Protein AF-A0A5C3QFE6-F1 (afdb_monomer_lite)

Sequence (138 aa):
TIRSCPKWYSWERRDTIAVLLDQQLSGMGGMEVARALLFFSFTQDDVKYSCTLVHWFQPTHDGPDSLTGMWTFKPQYTGNRKALQVINLDCIARAVQLIPCYDNDTVSLNLDFSQTLDHYRKFYVNKYADHHSHEYFV

Organism: NCBI:txid1884261

Radius of gyration: 15.67 Å; chains: 1; bounding box: 38×37×51 Å

Secondary structure (DSSP, 8-state):
---EEEEETTEEEE-EEEEES-TTS-GGGGEEEEEEEEEEEEEETTEEEEEEEEEEEEESSSS--TTT---EEEE-EETTEE-EEEEEGGGEEEEE-EEE--TTPPPPTT--GGGHHHH-S-EEE-TTSSHHHHHHH-

Foldseek 3Di:
DADFACCDPNHTDWFKFWFAQDPVDAACVRTWIWTFHDWDWDDDPNDIFTKTKTFTWDWPDPAADPPPRWTKTFGDDDVPHGPIDIDGPVRTPGTWDWAADCPVPDDDPPDDPNCRNVPGGMTTTPCPPDPVSVRRRD

Structure (mmCIF, N/CA/C/O backbone):
data_AF-A0A5C3QFE6-F1
#
_entry.id   AF-A0A5C3QFE6-F1
#
loop_
_atom_site.group_PDB
_atom_site.id
_atom_site.type_symbol
_atom_site.label_atom_id
_atom_site.label_alt_id
_atom_site.label_comp_id
_atom_site.label_asym_id
_atom_site.label_entity_id
_atom_site.label_seq_id
_atom_site.pdbx_PDB_ins_code
_atom_site.Cartn_x
_atom_site.Cartn_y
_atom_site.Cartn_z
_atom_site.occupancy
_atom_site.B_iso_or_equiv
_atom_site.auth_seq_id
_atom_site.auth_comp_id
_atom_site.auth_asym_id
_atom_site.auth_atom_id
_atom_site.pdbx_PDB_model_num
ATOM 1 N N . THR A 1 1 ? -8.774 10.908 0.615 1.00 79.44 1 THR A N 1
ATOM 2 C CA . THR A 1 1 ? -9.580 9.873 1.302 1.00 79.44 1 THR A CA 1
ATOM 3 C C . THR A 1 1 ? -9.178 8.494 0.828 1.00 79.44 1 THR A C 1
ATOM 5 O O . THR A 1 1 ? -9.209 8.273 -0.378 1.00 79.44 1 THR A O 1
ATOM 8 N N . ILE A 1 2 ? -8.818 7.605 1.759 1.00 93.19 2 ILE A N 1
ATOM 9 C CA . ILE A 1 2 ? -8.485 6.190 1.513 1.00 93.19 2 ILE A CA 1
ATOM 10 C C . ILE A 1 2 ? -9.775 5.360 1.548 1.00 93.19 2 ILE A C 1
ATOM 12 O O . ILE A 1 2 ? -10.673 5.653 2.339 1.00 93.19 2 ILE A O 1
ATOM 16 N N . ARG A 1 3 ? -9.898 4.353 0.678 1.00 94.38 3 ARG A N 1
ATOM 17 C CA . ARG A 1 3 ? -11.106 3.534 0.522 1.00 94.38 3 ARG A CA 1
ATOM 18 C C . ARG A 1 3 ? -10.817 2.039 0.549 1.00 94.38 3 ARG A C 1
ATOM 20 O O . ARG A 1 3 ? -9.830 1.557 0.002 1.00 94.38 3 ARG A O 1
ATOM 27 N N . SER A 1 4 ? -11.762 1.302 1.123 1.00 95.12 4 SER A N 1
ATOM 28 C CA . SER A 1 4 ? -11.829 -0.152 1.039 1.00 95.12 4 SER A CA 1
ATOM 29 C C . SER A 1 4 ? -13.283 -0.552 0.802 1.00 95.12 4 SER A C 1
ATOM 31 O O . SER A 1 4 ? -14.080 -0.648 1.730 1.00 95.12 4 SER A O 1
ATOM 33 N N . CYS A 1 5 ? -13.654 -0.684 -0.469 1.00 94.06 5 CYS A N 1
ATOM 34 C CA . CYS A 1 5 ? -15.015 -0.919 -0.923 1.00 94.06 5 CYS A CA 1
ATOM 35 C C . CYS A 1 5 ? -15.084 -2.257 -1.677 1.00 94.06 5 CYS A C 1
ATOM 37 O O . CYS A 1 5 ? -14.507 -2.361 -2.760 1.00 94.06 5 CYS A O 1
ATOM 39 N N . PRO A 1 6 ? -15.788 -3.280 -1.155 1.00 91.12 6 PRO A N 1
ATOM 40 C CA . PRO A 1 6 ? -15.925 -4.569 -1.840 1.00 91.12 6 PRO A CA 1
ATOM 41 C C . PRO A 1 6 ? -16.733 -4.474 -3.143 1.00 91.12 6 PRO A C 1
ATOM 43 O O . PRO A 1 6 ? -16.641 -5.367 -3.976 1.00 91.12 6 PRO A O 1
ATOM 46 N N . LYS A 1 7 ? -17.529 -3.410 -3.316 1.00 90.62 7 LYS A N 1
ATOM 47 C CA . LYS A 1 7 ? -18.352 -3.171 -4.504 1.00 90.62 7 LYS A CA 1
ATOM 48 C C . LYS A 1 7 ? -18.344 -1.689 -4.877 1.00 90.62 7 LYS A C 1
ATOM 50 O O . LYS A 1 7 ? -19.220 -0.919 -4.493 1.00 90.62 7 LYS A O 1
ATOM 55 N N . TRP A 1 8 ? -17.319 -1.301 -5.616 1.00 87.56 8 TRP A N 1
ATOM 56 C CA . TRP A 1 8 ? -17.158 -0.012 -6.266 1.00 87.56 8 TRP A CA 1
ATOM 57 C C . TRP A 1 8 ? -17.543 -0.146 -7.746 1.00 87.56 8 TRP A C 1
ATOM 59 O O . TRP A 1 8 ? -16.766 -0.634 -8.567 1.00 87.56 8 TRP A O 1
ATOM 69 N N . TYR A 1 9 ? -18.771 0.259 -8.080 1.00 88.12 9 TYR A N 1
ATOM 70 C CA . TYR A 1 9 ? -19.437 -0.118 -9.334 1.00 88.12 9 TYR A CA 1
ATOM 71 C C . TYR A 1 9 ? -19.530 -1.649 -9.471 1.00 88.12 9 TYR A C 1
ATOM 73 O O . TYR A 1 9 ? -20.209 -2.290 -8.664 1.00 88.12 9 TYR A O 1
ATOM 81 N N . SER A 1 10 ? -18.854 -2.229 -10.464 1.00 90.88 10 SER A N 1
ATOM 82 C CA . SER A 1 10 ? -18.854 -3.669 -10.744 1.00 90.88 10 SER A CA 1
ATOM 83 C C . SER A 1 10 ? -17.650 -4.413 -10.156 1.00 90.88 10 SER A C 1
ATOM 85 O O . SER A 1 10 ? -17.580 -5.630 -10.298 1.00 90.88 10 SER 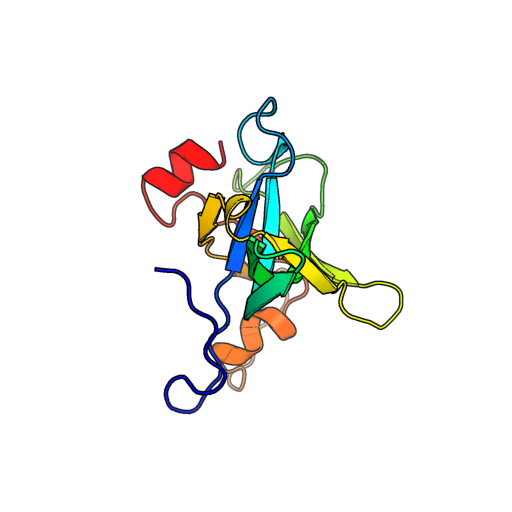A O 1
ATOM 87 N N . TRP A 1 11 ? -16.724 -3.718 -9.486 1.00 89.88 11 TRP A N 1
ATOM 88 C CA . TRP A 1 11 ? -15.452 -4.285 -9.019 1.00 89.88 11 TRP A CA 1
ATOM 89 C C . TRP A 1 11 ? -15.166 -3.931 -7.568 1.00 89.88 11 TRP A C 1
ATOM 91 O O . TRP A 1 11 ? -15.792 -3.039 -7.003 1.00 89.88 11 TRP A O 1
ATOM 101 N N . GLU A 1 12 ? -14.188 -4.583 -6.951 1.00 91.19 12 GLU A N 1
ATOM 102 C CA . GLU A 1 12 ? -13.678 -4.104 -5.671 1.00 91.19 12 GLU A CA 1
ATOM 103 C C . GLU A 1 12 ? -12.681 -2.952 -5.846 1.00 91.19 12 GLU A C 1
ATOM 105 O O . GLU A 1 12 ? -11.971 -2.840 -6.845 1.00 91.19 12 GLU A O 1
ATOM 110 N N . ARG A 1 13 ? -12.600 -2.098 -4.827 1.00 91.62 13 ARG A N 1
ATOM 111 C CA . ARG A 1 13 ? -11.584 -1.057 -4.706 1.00 91.62 13 ARG A CA 1
ATOM 112 C C . ARG A 1 13 ? -10.961 -1.120 -3.323 1.00 91.62 13 ARG A C 1
ATOM 114 O O . ARG A 1 13 ? -11.612 -0.807 -2.329 1.00 91.62 13 ARG A O 1
ATOM 121 N N . ARG A 1 14 ? -9.688 -1.486 -3.267 1.00 95.62 14 ARG A N 1
ATOM 122 C CA . ARG A 1 14 ? -8.902 -1.593 -2.035 1.00 95.62 14 ARG A CA 1
ATOM 123 C C . ARG A 1 14 ? -7.657 -0.740 -2.208 1.00 95.62 14 ARG A C 1
ATOM 125 O O . ARG A 1 14 ? -6.737 -1.157 -2.910 1.00 95.62 14 ARG A O 1
ATOM 132 N N . ASP A 1 15 ? -7.681 0.462 -1.647 1.00 96.19 15 ASP A N 1
ATOM 133 C CA . ASP A 1 15 ? -6.590 1.417 -1.810 1.00 96.19 15 ASP A CA 1
ATOM 134 C C . ASP A 1 15 ? -5.317 0.907 -1.108 1.00 96.19 15 ASP A C 1
ATOM 136 O O . ASP A 1 15 ? -5.367 0.207 -0.089 1.00 96.19 15 ASP A O 1
ATOM 140 N N . THR A 1 16 ? -4.167 1.264 -1.667 1.00 97.25 16 THR A N 1
ATOM 141 C CA . THR A 1 16 ? -2.848 1.007 -1.086 1.00 97.25 16 THR A CA 1
ATOM 142 C C . THR A 1 16 ? -2.401 2.185 -0.233 1.00 97.25 16 THR A C 1
ATOM 144 O O . THR A 1 16 ? -2.718 3.340 -0.525 1.00 97.25 16 THR A O 1
ATOM 147 N N . ILE A 1 17 ? -1.681 1.892 0.843 1.00 97.00 17 ILE A N 1
ATOM 148 C CA . ILE A 1 17 ? -1.290 2.837 1.883 1.00 97.00 17 ILE A CA 1
ATOM 149 C C . ILE A 1 17 ? 0.182 2.673 2.259 1.00 97.00 17 ILE A C 1
ATOM 151 O O . ILE A 1 17 ? 0.721 1.572 2.184 1.00 97.00 17 ILE A O 1
ATOM 155 N N . ALA A 1 18 ? 0.800 3.772 2.680 1.00 95.75 18 ALA A N 1
ATOM 156 C CA . ALA A 1 18 ? 2.048 3.767 3.426 1.00 95.75 18 ALA A CA 1
ATOM 157 C C . ALA A 1 18 ? 1.711 3.748 4.918 1.00 95.75 18 ALA A C 1
ATOM 159 O O . ALA A 1 18 ? 0.865 4.524 5.380 1.00 95.75 18 ALA A O 1
ATOM 160 N N . VAL A 1 19 ? 2.362 2.856 5.652 1.00 96.56 19 VAL A N 1
ATOM 161 C CA . VAL A 1 19 ? 2.203 2.676 7.091 1.00 96.56 19 VAL A CA 1
ATOM 162 C C . VAL A 1 19 ? 3.509 3.059 7.764 1.00 96.56 19 VAL A C 1
ATOM 164 O O . VAL A 1 19 ? 4.564 2.544 7.406 1.00 96.56 19 VAL A O 1
ATOM 167 N N . LEU A 1 20 ? 3.425 3.972 8.722 1.00 95.38 20 LEU A N 1
ATOM 168 C CA . LEU A 1 20 ? 4.552 4.461 9.498 1.00 95.38 20 LEU A CA 1
ATOM 169 C C . LEU A 1 20 ? 4.885 3.461 10.606 1.00 95.38 20 LEU A C 1
ATOM 171 O O . LEU A 1 20 ? 4.043 3.183 11.462 1.00 95.38 20 LEU A O 1
ATOM 175 N N . LEU A 1 21 ? 6.103 2.926 10.569 1.00 92.06 21 LEU A N 1
ATOM 176 C CA . LEU A 1 21 ? 6.627 1.979 11.553 1.00 92.06 21 LEU A CA 1
ATOM 177 C C . LEU A 1 21 ? 7.645 2.632 12.486 1.00 92.06 21 LEU A C 1
ATOM 179 O O . LEU A 1 21 ? 7.659 2.328 13.676 1.00 92.06 21 LEU A O 1
ATOM 183 N N . ASP A 1 22 ? 8.456 3.552 11.962 1.00 91.81 22 ASP A N 1
ATOM 184 C CA . ASP A 1 22 ? 9.428 4.310 12.744 1.00 91.81 22 ASP A CA 1
ATOM 185 C C . ASP A 1 22 ? 9.453 5.775 12.296 1.00 91.81 22 ASP A C 1
ATOM 187 O O . ASP A 1 22 ? 9.793 6.096 11.160 1.00 91.81 22 ASP A O 1
ATOM 191 N N . GLN A 1 23 ? 9.091 6.673 13.212 1.00 88.62 23 GLN A N 1
ATOM 192 C CA . GLN A 1 23 ? 9.083 8.121 12.990 1.00 88.62 23 GLN A CA 1
ATOM 193 C C . GLN A 1 23 ? 10.482 8.744 12.941 1.00 88.62 23 GLN A C 1
ATOM 195 O O . GLN A 1 23 ? 10.615 9.886 12.508 1.00 88.62 23 GLN A O 1
ATOM 200 N N . GLN A 1 24 ? 11.511 8.038 13.414 1.00 91.25 24 GLN A N 1
ATOM 201 C CA . GLN A 1 24 ? 12.887 8.537 13.438 1.00 91.25 24 GLN A CA 1
ATOM 202 C C . GLN A 1 24 ? 13.606 8.338 12.101 1.00 91.25 24 GLN A C 1
ATOM 204 O O . GLN A 1 24 ? 14.645 8.955 11.861 1.00 91.25 24 GLN A O 1
ATOM 209 N N . LEU A 1 25 ? 13.067 7.486 11.228 1.00 88.19 25 LEU A N 1
ATOM 210 C CA . LEU A 1 25 ? 13.633 7.197 9.918 1.00 88.19 25 LEU A CA 1
ATOM 211 C C . LEU A 1 25 ? 12.938 8.037 8.843 1.00 88.19 25 LEU A C 1
ATOM 213 O O . LEU A 1 25 ? 11.717 8.181 8.828 1.00 88.19 25 LEU A O 1
ATOM 217 N N . SER A 1 26 ? 13.727 8.597 7.929 1.00 86.12 26 SER A N 1
ATOM 218 C CA . SER A 1 26 ? 13.218 9.416 6.829 1.00 86.12 26 SER A CA 1
ATOM 219 C C . SER A 1 26 ? 12.717 8.566 5.663 1.00 86.12 26 SER A C 1
ATOM 221 O O . SER A 1 26 ? 13.246 7.483 5.384 1.00 86.12 26 SER A O 1
ATOM 223 N N . GLY A 1 27 ? 11.733 9.099 4.938 1.00 86.94 27 GLY A N 1
ATOM 224 C CA . GLY A 1 27 ? 11.215 8.493 3.719 1.00 86.94 27 GLY A CA 1
ATOM 225 C C . GLY A 1 27 ? 10.771 7.045 3.929 1.00 86.94 27 GLY A C 1
ATOM 226 O O . GLY A 1 27 ? 10.249 6.664 4.978 1.00 86.94 27 GLY A O 1
ATOM 227 N N . MET A 1 28 ? 11.019 6.203 2.927 1.00 88.38 28 MET A N 1
ATOM 228 C CA . MET A 1 28 ? 10.670 4.778 2.991 1.00 88.38 28 MET A CA 1
ATOM 229 C C . MET A 1 28 ? 11.473 3.969 4.020 1.00 88.38 28 MET A C 1
ATOM 231 O O . MET A 1 28 ? 11.128 2.818 4.257 1.00 88.38 28 MET A O 1
ATOM 235 N N . GLY A 1 29 ? 12.501 4.538 4.661 1.00 86.25 29 GLY A N 1
ATOM 236 C CA . GLY A 1 29 ? 13.236 3.850 5.725 1.00 86.25 29 GLY A CA 1
ATOM 237 C C . GLY A 1 29 ? 12.381 3.578 6.967 1.00 86.25 29 GLY A C 1
ATOM 238 O O . GLY A 1 29 ? 12.591 2.576 7.640 1.00 86.25 29 GLY A O 1
ATOM 239 N N . GLY A 1 30 ? 11.398 4.441 7.250 1.00 89.94 30 GLY A N 1
ATOM 240 C CA . GLY A 1 30 ? 10.485 4.318 8.393 1.00 89.94 30 GLY A CA 1
ATOM 241 C C . GLY A 1 30 ? 9.104 3.770 8.050 1.00 89.94 30 GLY A C 1
ATOM 242 O O . GLY A 1 30 ? 8.210 3.799 8.899 1.00 89.94 30 GLY A O 1
ATOM 243 N N . MET A 1 31 ? 8.891 3.326 6.808 1.00 93.38 31 MET A N 1
ATOM 244 C CA . MET A 1 31 ? 7.564 3.001 6.294 1.00 93.38 31 MET A CA 1
ATOM 245 C C . MET A 1 31 ? 7.506 1.679 5.546 1.00 93.38 31 MET A C 1
ATOM 247 O O . MET A 1 31 ? 8.399 1.323 4.784 1.00 93.38 31 MET A O 1
ATOM 251 N N . GLU A 1 32 ? 6.357 1.025 5.657 1.00 94.25 32 GLU A N 1
ATOM 252 C CA . GLU A 1 32 ? 5.987 -0.112 4.823 1.00 94.25 32 GLU A CA 1
ATOM 253 C C . GLU A 1 32 ? 4.763 0.191 3.963 1.00 94.25 32 GLU A C 1
ATOM 255 O O . GLU A 1 32 ? 4.018 1.146 4.192 1.00 94.25 32 GLU A O 1
ATOM 260 N N . VAL A 1 33 ? 4.548 -0.635 2.940 1.00 97.12 33 VAL A N 1
ATOM 261 C CA . VAL A 1 33 ? 3.412 -0.514 2.027 1.00 97.12 33 VAL A CA 1
ATOM 262 C C . VAL A 1 33 ? 2.414 -1.628 2.300 1.00 97.12 33 VAL A C 1
ATOM 264 O O . VAL A 1 33 ? 2.780 -2.793 2.431 1.00 97.12 33 VAL A O 1
ATOM 267 N N . ALA A 1 34 ? 1.129 -1.288 2.318 1.00 98.06 34 ALA A N 1
ATOM 268 C CA . ALA A 1 34 ? 0.062 -2.260 2.505 1.00 98.06 34 ALA A CA 1
ATOM 269 C C . ALA A 1 34 ? -1.157 -1.965 1.622 1.00 98.06 34 ALA A C 1
ATOM 271 O O . ALA A 1 34 ? -1.370 -0.840 1.176 1.00 98.06 34 ALA A O 1
ATOM 272 N N . ARG A 1 35 ? -2.003 -2.969 1.384 1.00 97.81 35 ARG A N 1
ATOM 273 C CA . ARG A 1 35 ? -3.332 -2.820 0.766 1.00 97.81 35 ARG A CA 1
ATOM 274 C C . ARG A 1 35 ? -4.402 -2.880 1.849 1.00 97.81 35 ARG A C 1
ATOM 276 O O . ARG A 1 35 ? -4.482 -3.874 2.568 1.00 97.81 35 ARG A O 1
ATOM 283 N N . ALA A 1 36 ? -5.240 -1.851 1.952 1.00 98.00 36 ALA A N 1
ATOM 284 C CA . ALA A 1 36 ? -6.304 -1.777 2.951 1.00 98.00 36 ALA A CA 1
ATOM 285 C C . ALA A 1 36 ? -7.511 -2.641 2.541 1.00 98.00 36 ALA A C 1
ATOM 287 O O . ALA A 1 36 ? -8.239 -2.329 1.593 1.00 98.00 36 ALA A O 1
ATOM 288 N N . LEU A 1 37 ? -7.753 -3.731 3.269 1.00 96.94 37 LEU A N 1
ATOM 289 C CA . LEU A 1 37 ? -8.783 -4.727 2.955 1.00 96.94 37 LEU A CA 1
ATOM 290 C C . LEU A 1 37 ? -10.108 -4.507 3.686 1.00 96.94 37 LEU A C 1
ATOM 292 O O . LEU A 1 37 ? -11.149 -4.919 3.178 1.00 96.94 37 LEU A O 1
ATOM 296 N N . LEU A 1 38 ? -10.094 -3.886 4.864 1.00 97.12 38 LEU A N 1
ATOM 297 C CA . LEU A 1 38 ? -11.303 -3.626 5.647 1.00 97.12 38 LEU A CA 1
ATOM 298 C C . LEU A 1 38 ? -11.034 -2.531 6.672 1.00 97.12 38 LEU A C 1
ATOM 300 O O . LEU A 1 38 ? -10.087 -2.661 7.434 1.00 97.12 38 LEU A O 1
ATOM 304 N N . PHE A 1 39 ? -11.912 -1.533 6.752 1.00 97.56 39 PHE A N 1
ATOM 305 C CA . PHE A 1 39 ? -11.954 -0.579 7.861 1.00 97.56 39 PHE A CA 1
ATOM 306 C C . PHE A 1 39 ? -13.019 -1.010 8.866 1.00 97.56 39 PHE A C 1
ATOM 308 O O . PHE A 1 39 ? -14.143 -1.320 8.470 1.00 97.56 39 PHE A O 1
ATOM 315 N N . PHE A 1 40 ? -12.677 -1.032 10.150 1.00 97.56 40 PHE A N 1
ATOM 316 C CA . PHE A 1 40 ? -13.603 -1.396 11.220 1.00 97.56 40 PHE A CA 1
ATOM 317 C C . PHE A 1 40 ? -13.214 -0.724 12.538 1.00 97.56 40 PHE A C 1
ATOM 319 O O . PHE A 1 40 ? -12.134 -0.151 12.669 1.00 97.56 40 PHE A O 1
ATOM 326 N N . SER A 1 41 ? -14.103 -0.786 13.525 1.00 97.69 41 SER A N 1
ATOM 327 C CA . SER A 1 41 ? -13.807 -0.345 14.886 1.00 97.69 41 SER A CA 1
ATOM 328 C C . SER A 1 41 ? -14.419 -1.298 15.897 1.00 97.69 41 SER A C 1
ATOM 330 O O . SER A 1 41 ? -15.488 -1.850 15.635 1.00 97.69 41 SER A O 1
ATOM 332 N N . PHE A 1 42 ? -13.788 -1.435 17.054 1.00 96.56 42 PHE A N 1
ATOM 333 C CA . PHE A 1 42 ? -14.313 -2.192 18.188 1.00 96.56 42 PHE A CA 1
ATOM 334 C C . PHE A 1 42 ? -14.030 -1.442 19.492 1.00 96.56 42 PHE A C 1
ATOM 336 O O . PHE A 1 42 ? -13.185 -0.548 19.520 1.00 96.56 42 PHE A O 1
ATOM 343 N N . THR A 1 43 ? -14.752 -1.790 20.554 1.00 98.06 43 THR A N 1
ATOM 344 C CA . THR A 1 43 ? -14.559 -1.206 21.886 1.00 98.06 43 THR A CA 1
ATOM 345 C C . THR A 1 43 ? -14.037 -2.275 22.831 1.00 98.06 43 THR A C 1
ATOM 347 O O . THR A 1 43 ? -14.589 -3.374 22.874 1.00 98.06 43 THR A O 1
ATOM 350 N N . GLN A 1 44 ? -12.996 -1.945 23.585 1.00 95.88 44 GLN A N 1
ATOM 351 C CA . GLN A 1 44 ? -12.460 -2.766 24.663 1.00 95.88 44 GLN A CA 1
ATOM 352 C C . GLN A 1 44 ? -12.112 -1.838 25.829 1.00 95.88 44 GLN A C 1
ATOM 354 O O . GLN A 1 44 ? -11.484 -0.808 25.605 1.00 95.88 44 GLN A O 1
ATOM 359 N N . ASP A 1 45 ? -12.558 -2.176 27.041 1.00 96.38 45 ASP A N 1
ATOM 360 C CA . ASP A 1 45 ? -12.323 -1.385 28.261 1.00 96.38 45 ASP A CA 1
ATOM 361 C C . ASP A 1 45 ? -12.715 0.100 28.111 1.00 96.38 45 ASP A C 1
ATOM 363 O O . ASP A 1 45 ? -11.952 1.003 28.443 1.00 96.38 45 ASP A O 1
ATOM 367 N N . ASP A 1 46 ? -13.898 0.351 27.533 1.00 96.62 46 ASP A N 1
ATOM 368 C CA . ASP A 1 46 ? -14.434 1.684 27.198 1.00 96.62 46 ASP A CA 1
ATOM 369 C C . ASP A 1 46 ? -13.581 2.521 26.220 1.00 96.62 46 ASP A C 1
ATOM 371 O O . ASP A 1 46 ? -13.905 3.673 25.920 1.00 96.62 46 ASP A O 1
ATOM 375 N N . VAL A 1 47 ? -12.543 1.929 25.624 1.00 97.06 47 VAL A N 1
ATOM 376 C CA . VAL A 1 47 ? -11.718 2.545 24.581 1.00 97.06 47 VAL A CA 1
ATOM 377 C C . VAL A 1 47 ? -12.161 2.049 23.208 1.00 97.06 47 VAL A C 1
ATOM 379 O O . VAL A 1 47 ? -12.192 0.848 22.932 1.00 97.06 47 VAL A O 1
ATOM 382 N N . LYS A 1 48 ? -12.502 2.983 22.313 1.00 97.38 48 LYS A N 1
ATOM 383 C CA . LYS A 1 48 ? -12.821 2.680 20.913 1.00 97.38 48 LYS A CA 1
ATOM 384 C C . LYS A 1 48 ? -11.547 2.656 20.072 1.00 97.38 48 LYS A C 1
ATOM 386 O O . LYS A 1 48 ? -10.917 3.690 19.867 1.00 97.38 48 LYS A O 1
ATOM 391 N N . TYR A 1 49 ? -11.242 1.504 19.493 1.00 97.12 49 TYR A N 1
ATOM 392 C CA . TYR A 1 49 ? -10.139 1.315 18.558 1.00 97.12 49 TYR A CA 1
ATOM 393 C C . TYR A 1 49 ? -10.651 1.415 17.126 1.00 97.12 49 TYR A C 1
ATOM 395 O O . TYR A 1 49 ? -11.610 0.735 16.755 1.00 97.12 49 TYR A O 1
ATOM 403 N N . SER A 1 50 ? -10.015 2.260 16.316 1.00 97.88 50 SER A N 1
ATOM 404 C CA . SER A 1 50 ? -10.259 2.321 14.874 1.00 97.88 50 SER A CA 1
AT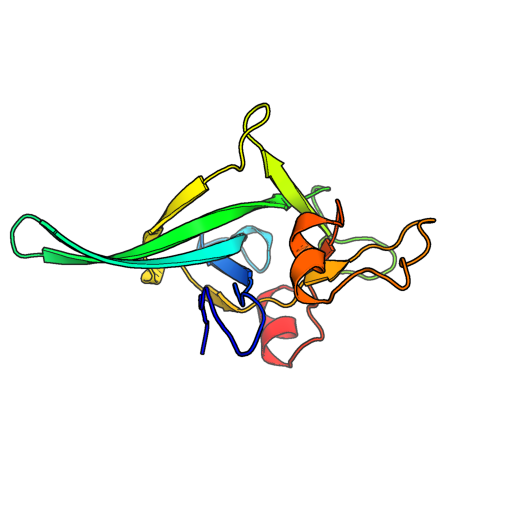OM 405 C C . SER A 1 50 ? -9.130 1.597 14.157 1.00 97.88 50 SER A C 1
ATOM 407 O O . SER A 1 50 ? -7.956 1.890 14.376 1.00 97.88 50 SER A O 1
ATOM 409 N N . CYS A 1 51 ? -9.478 0.638 13.306 1.00 98.00 51 CYS A N 1
ATOM 410 C CA . CYS A 1 51 ? -8.517 -0.294 12.743 1.00 98.00 51 CYS A CA 1
ATOM 411 C C . CYS A 1 51 ? -8.732 -0.520 11.250 1.00 98.00 51 CYS A C 1
ATOM 413 O O . CYS A 1 51 ? -9.823 -0.326 10.701 1.00 98.00 51 CYS A O 1
ATOM 415 N N . THR A 1 52 ? -7.678 -1.004 10.601 1.00 98.25 52 THR A N 1
ATOM 416 C CA . THR A 1 52 ? -7.770 -1.580 9.265 1.00 98.25 52 THR A CA 1
ATOM 417 C C . THR A 1 52 ? -7.121 -2.957 9.225 1.00 98.25 52 THR A C 1
ATOM 419 O O . THR A 1 52 ? -6.056 -3.169 9.801 1.00 98.25 52 THR A O 1
ATOM 422 N N . LEU A 1 53 ? -7.751 -3.898 8.522 1.00 98.38 53 LEU A N 1
ATOM 423 C CA . LEU A 1 53 ? -7.103 -5.131 8.081 1.00 98.38 53 LEU A CA 1
ATOM 424 C C . LEU A 1 53 ? -6.305 -4.816 6.819 1.00 98.38 53 LEU A C 1
ATOM 426 O O . LEU A 1 53 ? -6.855 -4.242 5.874 1.00 98.38 53 LEU A O 1
ATOM 430 N N . VAL A 1 54 ? -5.037 -5.204 6.783 1.00 98.31 54 VAL A N 1
ATOM 431 C CA . VAL A 1 54 ? -4.150 -4.942 5.649 1.00 98.31 54 VAL A CA 1
ATOM 432 C C . VAL A 1 54 ? -3.510 -6.215 5.124 1.00 98.31 54 VAL A C 1
ATOM 434 O O . VAL A 1 54 ? -3.345 -7.179 5.865 1.00 98.31 54 VAL A O 1
ATOM 437 N N . HIS A 1 55 ? -3.147 -6.203 3.842 1.00 98.25 55 HIS A N 1
ATOM 438 C CA . HIS A 1 55 ? -2.195 -7.143 3.249 1.00 98.25 55 HIS A CA 1
ATOM 439 C C . HIS A 1 55 ? -0.887 -6.411 2.968 1.00 98.25 55 HIS A C 1
ATOM 441 O O . HIS A 1 55 ? -0.886 -5.428 2.225 1.00 98.25 55 HIS A O 1
ATOM 447 N N . TRP A 1 56 ? 0.199 -6.885 3.569 1.00 98.06 56 TRP A N 1
ATOM 448 C CA . TRP A 1 56 ? 1.516 -6.271 3.463 1.00 98.06 56 TRP A CA 1
ATOM 449 C C . TRP A 1 56 ? 2.201 -6.500 2.120 1.00 98.06 56 TRP A C 1
ATOM 451 O O . TRP A 1 56 ? 2.029 -7.529 1.456 1.00 98.06 56 TRP A O 1
ATOM 461 N N . PHE A 1 57 ? 3.037 -5.535 1.761 1.00 97.69 57 PHE A N 1
ATOM 462 C CA . PHE A 1 57 ? 4.041 -5.631 0.720 1.00 97.69 57 PHE A CA 1
ATOM 463 C C . PHE A 1 57 ? 5.411 -5.479 1.368 1.00 97.69 57 PHE A C 1
ATOM 465 O O . PHE A 1 57 ? 5.588 -4.678 2.277 1.00 97.69 57 PHE A O 1
ATOM 472 N N . GLN A 1 58 ? 6.390 -6.211 0.855 1.00 95.00 58 GLN A N 1
ATOM 473 C CA . GLN A 1 58 ? 7.770 -6.140 1.324 1.00 95.00 58 GLN A CA 1
ATOM 474 C C . GLN A 1 58 ? 8.667 -5.549 0.232 1.00 95.00 58 GLN A C 1
ATOM 476 O O . GLN A 1 58 ? 8.423 -5.827 -0.954 1.00 95.00 58 GLN A O 1
ATOM 481 N N . PRO A 1 59 ? 9.689 -4.759 0.599 1.00 94.62 59 PRO A N 1
ATOM 482 C CA . PRO A 1 59 ? 10.639 -4.232 -0.366 1.00 94.62 59 PRO A CA 1
ATOM 483 C C . PRO A 1 59 ? 11.348 -5.384 -1.087 1.00 94.62 59 PRO A C 1
ATOM 485 O O . PRO A 1 59 ? 11.582 -6.457 -0.522 1.00 94.62 59 PRO A O 1
ATOM 488 N N . THR A 1 60 ? 11.654 -5.201 -2.370 1.00 93.69 60 THR A N 1
ATOM 489 C CA . THR A 1 60 ? 12.423 -6.197 -3.134 1.00 93.69 60 THR A CA 1
ATOM 490 C C . THR A 1 60 ? 13.931 -6.014 -3.006 1.00 93.69 60 THR A C 1
ATOM 492 O O . THR A 1 60 ? 14.661 -6.971 -3.258 1.00 93.69 60 THR A O 1
ATOM 495 N N . HIS A 1 61 ? 14.378 -4.826 -2.595 1.00 89.94 61 HIS A N 1
ATOM 496 C CA . HIS A 1 61 ? 15.777 -4.443 -2.404 1.00 89.94 61 HIS A CA 1
ATOM 497 C C . HIS A 1 61 ? 15.904 -3.476 -1.217 1.00 89.94 61 HIS A C 1
ATOM 499 O O . HIS A 1 61 ? 14.918 -2.853 -0.830 1.00 89.94 61 HIS A O 1
ATOM 505 N N . ASP A 1 62 ? 17.121 -3.296 -0.699 1.00 88.56 62 ASP A N 1
ATOM 506 C CA . ASP A 1 62 ? 17.413 -2.414 0.448 1.00 88.56 62 ASP A CA 1
ATOM 507 C C . ASP A 1 62 ? 17.426 -0.912 0.089 1.00 88.56 62 ASP A C 1
ATOM 509 O O . ASP A 1 62 ? 17.808 -0.068 0.898 1.00 88.56 62 ASP A O 1
ATOM 513 N N . GLY A 1 63 ? 17.036 -0.559 -1.138 1.00 90.12 63 GLY A N 1
ATOM 514 C CA . GLY A 1 63 ? 17.072 0.805 -1.648 1.00 90.12 63 GLY A CA 1
ATOM 515 C C . GLY A 1 63 ? 16.202 1.006 -2.891 1.00 90.12 63 GLY A C 1
ATOM 516 O O . GLY A 1 63 ? 15.646 0.043 -3.434 1.00 90.12 63 GLY A O 1
ATOM 517 N N . PRO A 1 64 ? 16.083 2.260 -3.364 1.00 92.00 64 PRO A N 1
ATOM 518 C CA . PRO A 1 64 ? 15.364 2.570 -4.588 1.00 92.00 64 PRO A CA 1
ATOM 519 C C . PRO A 1 64 ? 16.063 1.972 -5.814 1.00 92.00 64 PRO A C 1
ATOM 521 O O . PRO A 1 64 ? 17.285 1.835 -5.866 1.00 92.00 64 PRO A O 1
ATOM 524 N N . ASP A 1 65 ? 15.267 1.656 -6.829 1.00 90.88 65 ASP A N 1
ATOM 525 C CA . ASP A 1 65 ? 15.744 1.230 -8.138 1.00 90.88 65 ASP A CA 1
ATOM 526 C C . ASP A 1 65 ? 16.662 2.298 -8.756 1.00 90.88 65 ASP A C 1
ATOM 528 O O . ASP A 1 65 ? 16.332 3.483 -8.767 1.00 90.88 65 ASP A O 1
ATOM 532 N N . SER A 1 66 ? 17.822 1.889 -9.269 1.00 89.81 66 SER A N 1
ATOM 533 C CA . SER A 1 66 ? 18.870 2.818 -9.711 1.00 89.81 66 SER A CA 1
ATOM 534 C C . SER A 1 66 ? 18.514 3.597 -10.978 1.00 89.81 66 SER A C 1
ATOM 536 O O . SER A 1 66 ? 19.052 4.682 -11.193 1.00 89.81 66 SER A O 1
ATOM 538 N N . LEU A 1 67 ? 17.615 3.067 -11.811 1.00 89.69 67 LEU A N 1
ATOM 539 C CA . LEU A 1 67 ? 17.193 3.703 -13.057 1.00 89.69 67 LEU A CA 1
ATOM 540 C C . LEU A 1 67 ? 16.074 4.722 -12.818 1.00 89.69 67 LEU A C 1
ATOM 542 O O . LEU A 1 67 ? 16.091 5.8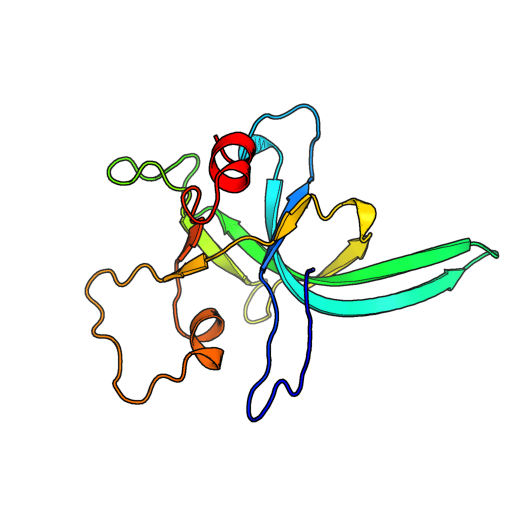17 -13.373 1.00 89.69 67 LEU A O 1
ATOM 546 N N . THR A 1 68 ? 15.087 4.355 -12.003 1.00 89.62 68 THR A N 1
ATOM 547 C CA . THR A 1 68 ? 13.874 5.156 -11.775 1.00 89.62 68 THR A CA 1
ATOM 548 C C . THR A 1 68 ? 13.925 5.992 -10.497 1.00 89.62 68 THR A C 1
ATOM 550 O O . THR A 1 68 ? 13.145 6.931 -10.330 1.00 89.62 68 THR A O 1
ATOM 553 N N . GLY A 1 69 ? 14.804 5.641 -9.557 1.00 90.62 69 GLY A N 1
ATOM 554 C CA . GLY A 1 69 ? 14.849 6.214 -8.215 1.00 90.62 69 GLY A CA 1
ATOM 555 C C . GLY A 1 69 ? 13.605 5.906 -7.373 1.00 90.62 69 GLY A C 1
ATOM 556 O O . GLY A 1 69 ? 13.353 6.620 -6.400 1.00 90.62 69 GLY A O 1
ATOM 557 N N . MET A 1 70 ? 12.788 4.919 -7.757 1.00 92.62 70 MET A N 1
ATOM 558 C CA . MET A 1 70 ? 11.576 4.513 -7.039 1.00 92.62 70 MET A CA 1
ATOM 559 C C . MET A 1 70 ? 11.813 3.233 -6.243 1.00 92.62 70 MET A C 1
ATOM 561 O O . MET A 1 70 ? 12.522 2.331 -6.682 1.00 92.62 70 MET A O 1
ATOM 565 N N . TRP A 1 71 ? 11.167 3.115 -5.087 1.00 94.50 71 TRP A N 1
ATOM 566 C CA . TRP A 1 71 ? 11.175 1.865 -4.338 1.00 94.50 71 TRP A CA 1
ATOM 567 C C . TRP A 1 71 ? 10.321 0.805 -5.024 1.00 94.50 71 TRP A C 1
ATOM 569 O O . TRP A 1 71 ? 9.266 1.109 -5.589 1.00 94.50 71 TRP A O 1
ATOM 579 N N . THR A 1 72 ? 10.773 -0.443 -4.942 1.00 95.25 72 THR A N 1
ATOM 580 C CA . THR A 1 72 ? 10.086 -1.604 -5.507 1.00 95.25 72 THR A CA 1
ATOM 581 C C . THR A 1 72 ? 9.619 -2.542 -4.403 1.00 95.25 72 THR A C 1
ATOM 583 O O . THR A 1 72 ? 10.347 -2.828 -3.454 1.00 95.25 72 THR A O 1
ATOM 586 N N . PHE A 1 73 ? 8.377 -3.003 -4.520 1.00 95.88 73 PHE A N 1
ATOM 587 C CA . PHE A 1 73 ? 7.685 -3.798 -3.514 1.00 95.88 73 PHE A CA 1
ATOM 588 C C . PHE A 1 73 ? 6.990 -4.999 -4.151 1.00 95.88 73 PHE A C 1
ATOM 590 O O . PHE A 1 73 ? 6.466 -4.914 -5.262 1.00 95.88 73 PHE A O 1
ATOM 597 N N . LYS A 1 74 ? 6.936 -6.117 -3.427 1.00 96.25 74 LYS A N 1
ATOM 598 C CA . LYS A 1 74 ? 6.182 -7.321 -3.809 1.00 96.25 74 LYS A CA 1
ATOM 599 C C . LYS A 1 74 ? 5.150 -7.675 -2.740 1.00 96.25 74 LYS A C 1
ATOM 601 O O . LYS A 1 74 ? 5.437 -7.468 -1.558 1.00 96.25 74 LYS A O 1
ATOM 606 N N . PRO A 1 75 ? 3.985 -8.243 -3.100 1.00 97.06 75 PRO A N 1
ATOM 607 C CA . PRO A 1 75 ? 3.030 -8.711 -2.104 1.00 97.06 75 PRO A CA 1
ATOM 608 C C . PRO A 1 75 ? 3.688 -9.743 -1.179 1.00 97.06 75 PRO A C 1
ATOM 610 O O . PRO A 1 75 ? 4.391 -10.650 -1.637 1.00 97.06 75 PRO A O 1
ATOM 613 N N . GLN A 1 76 ? 3.487 -9.600 0.127 1.00 97.44 76 GLN A N 1
ATOM 614 C CA . GLN A 1 76 ? 4.101 -10.469 1.123 1.00 97.44 76 GLN A CA 1
ATOM 615 C C . GLN A 1 76 ? 3.203 -11.677 1.416 1.00 97.44 76 GLN A C 1
ATOM 617 O O . GLN A 1 76 ? 1.976 -11.565 1.517 1.00 97.44 76 GLN A O 1
ATOM 622 N N . TYR A 1 77 ? 3.831 -12.842 1.567 1.00 95.88 77 TYR A N 1
ATOM 623 C CA . TYR A 1 77 ? 3.166 -14.099 1.890 1.00 95.88 77 TYR A CA 1
ATOM 624 C C . TYR A 1 77 ? 3.896 -14.812 3.031 1.00 95.88 77 TYR A C 1
ATOM 626 O O . TYR A 1 77 ? 5.124 -14.838 3.073 1.00 95.88 77 TYR A O 1
ATOM 634 N N . THR A 1 78 ? 3.132 -15.430 3.929 1.00 93.75 78 THR A N 1
ATOM 635 C CA . THR A 1 78 ? 3.621 -16.367 4.946 1.00 93.75 78 THR A CA 1
ATOM 636 C C . THR A 1 78 ? 3.270 -17.778 4.476 1.00 93.75 78 THR A C 1
ATOM 638 O O . THR A 1 78 ? 2.125 -18.228 4.593 1.00 93.75 78 THR A O 1
ATOM 641 N N . GLY A 1 79 ? 4.235 -18.463 3.857 1.00 92.00 79 GLY A N 1
ATOM 642 C CA . GLY A 1 79 ? 3.962 -19.680 3.088 1.00 92.00 79 GLY A CA 1
ATOM 643 C C . GLY A 1 79 ? 3.053 -19.370 1.895 1.00 92.00 79 GLY A C 1
ATOM 644 O O . GLY A 1 79 ? 3.358 -18.486 1.102 1.00 92.00 79 GLY A O 1
ATOM 645 N N . ASN A 1 80 ? 1.904 -20.046 1.801 1.00 92.06 80 ASN A N 1
ATOM 646 C CA . ASN A 1 80 ? 0.926 -19.834 0.721 1.00 92.06 80 ASN A CA 1
ATOM 647 C C . ASN A 1 80 ? -0.193 -18.838 1.085 1.00 92.06 80 ASN A C 1
ATOM 649 O O . ASN A 1 80 ? -1.176 -18.721 0.355 1.00 92.06 80 ASN A O 1
ATOM 653 N N . ARG A 1 81 ? -0.101 -18.150 2.232 1.00 94.94 81 ARG A N 1
ATOM 654 C CA . ARG A 1 81 ? -1.136 -17.220 2.714 1.00 94.94 81 ARG A CA 1
ATOM 655 C C . ARG A 1 81 ? -0.655 -15.780 2.629 1.00 94.94 81 ARG A C 1
ATOM 657 O O . ARG A 1 81 ? 0.506 -15.510 2.914 1.00 94.94 81 ARG A O 1
ATOM 664 N N . LYS A 1 82 ? -1.553 -14.858 2.269 1.00 95.75 82 LYS A N 1
ATOM 665 C CA . LYS A 1 82 ? -1.284 -13.412 2.314 1.00 95.75 82 LYS A CA 1
ATOM 666 C C . LYS A 1 82 ? -0.861 -13.019 3.734 1.00 95.75 82 LYS A C 1
ATOM 668 O O . LYS A 1 82 ? -1.483 -13.473 4.696 1.00 95.75 82 LYS A O 1
ATOM 673 N N . ALA A 1 83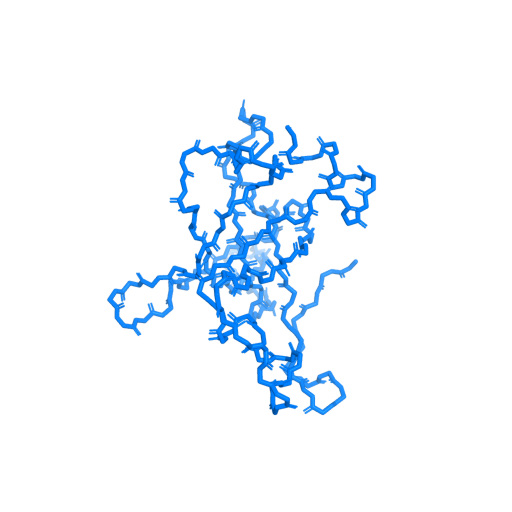 ? 0.176 -12.196 3.860 1.00 97.56 83 ALA A N 1
ATOM 674 C CA . ALA A 1 83 ? 0.594 -11.648 5.147 1.00 97.56 83 ALA A CA 1
ATOM 675 C C . ALA A 1 83 ? -0.419 -10.582 5.590 1.00 97.56 83 ALA A C 1
ATOM 677 O O . ALA A 1 83 ? -0.382 -9.443 5.122 1.00 97.56 83 ALA A O 1
ATOM 678 N N . LEU A 1 84 ? -1.382 -10.990 6.420 1.00 97.88 84 LEU A N 1
ATOM 679 C CA . LEU A 1 84 ? -2.467 -10.135 6.894 1.00 97.88 84 LEU A CA 1
ATOM 680 C C . LEU A 1 84 ? -2.216 -9.661 8.324 1.00 97.88 84 LEU A C 1
ATOM 682 O O . LEU A 1 84 ? -1.810 -10.454 9.171 1.00 97.88 84 LEU A O 1
ATOM 686 N N . GLN A 1 85 ? -2.535 -8.399 8.607 1.00 97.81 85 GLN A N 1
ATOM 687 C CA . GLN A 1 85 ? -2.451 -7.838 9.956 1.00 97.81 85 GLN A CA 1
ATOM 688 C C . GLN A 1 85 ? -3.539 -6.791 10.196 1.00 97.81 85 GLN A C 1
ATOM 690 O O . GLN A 1 85 ? -3.974 -6.108 9.270 1.00 97.81 85 GLN A O 1
ATOM 695 N N . VAL A 1 86 ? -3.977 -6.664 11.449 1.00 98.00 86 VAL A N 1
ATOM 696 C CA . VAL A 1 86 ? -4.793 -5.535 11.906 1.00 98.00 86 VAL A CA 1
ATOM 697 C C . VAL A 1 86 ? -3.863 -4.457 12.451 1.00 98.00 86 VAL A C 1
ATOM 699 O O . VAL A 1 86 ? -3.065 -4.737 13.343 1.00 98.00 86 VAL A O 1
ATOM 702 N N . ILE A 1 87 ? -3.985 -3.237 11.935 1.00 97.69 87 ILE A N 1
ATOM 703 C CA . ILE A 1 87 ? -3.234 -2.068 12.410 1.00 97.69 87 ILE A CA 1
ATOM 704 C C . ILE A 1 87 ? -4.187 -0.957 12.856 1.00 97.69 87 ILE A C 1
ATOM 706 O O . ILE A 1 87 ? -5.333 -0.888 12.396 1.00 97.69 87 ILE A O 1
ATOM 710 N N . ASN A 1 88 ? -3.709 -0.079 13.740 1.00 96.75 88 ASN A N 1
ATOM 711 C CA . ASN A 1 88 ? -4.408 1.160 14.077 1.00 96.75 88 ASN A CA 1
ATOM 712 C C . ASN A 1 88 ? -4.380 2.106 12.859 1.00 96.75 88 ASN A C 1
ATOM 714 O O . ASN A 1 88 ? -3.376 2.183 12.147 1.00 96.75 88 ASN A O 1
ATOM 718 N N . LEU A 1 89 ? -5.484 2.818 12.612 1.00 96.81 89 LEU A N 1
ATOM 719 C CA . LEU A 1 89 ? -5.549 3.849 11.573 1.00 96.81 89 LEU A CA 1
ATOM 720 C C . LEU A 1 89 ? -4.532 4.975 11.776 1.00 96.81 89 LEU A C 1
ATOM 722 O O . LEU A 1 89 ? -4.095 5.550 10.784 1.00 96.81 89 LEU A O 1
ATOM 726 N N . ASP A 1 90 ? -4.121 5.248 13.014 1.00 95.31 90 ASP A N 1
ATOM 727 C CA . ASP A 1 90 ? -3.142 6.296 13.334 1.00 95.31 90 ASP A CA 1
ATOM 728 C C . ASP A 1 90 ? -1.752 6.017 12.737 1.00 95.31 90 ASP A C 1
ATOM 730 O O . ASP A 1 90 ? -0.957 6.934 12.546 1.00 95.31 90 ASP A O 1
ATOM 734 N N . CYS A 1 91 ? -1.456 4.759 12.395 1.00 95.19 91 CYS A N 1
ATOM 735 C CA . CYS A 1 91 ? -0.211 4.384 11.726 1.00 95.19 91 CYS A CA 1
ATOM 736 C C . CYS A 1 91 ? -0.247 4.660 10.215 1.00 95.19 91 CYS A C 1
ATOM 738 O O . CYS A 1 91 ? 0.779 4.555 9.546 1.00 95.19 91 CYS A O 1
ATOM 740 N N . ILE A 1 92 ? -1.414 4.964 9.636 1.00 95.75 92 ILE A N 1
ATOM 741 C CA . ILE A 1 92 ? -1.533 5.200 8.199 1.00 95.75 92 ILE A CA 1
ATOM 742 C C . ILE A 1 92 ? -1.029 6.603 7.886 1.00 95.75 92 ILE A C 1
ATOM 744 O O . ILE A 1 92 ? -1.713 7.594 8.128 1.00 95.75 92 ILE A O 1
ATOM 748 N N . ALA A 1 93 ? 0.142 6.676 7.266 1.00 93.00 93 ALA A N 1
ATOM 749 C CA . ALA A 1 93 ? 0.708 7.940 6.838 1.00 93.00 93 ALA A CA 1
ATOM 750 C C . ALA A 1 93 ? -0.092 8.548 5.680 1.00 93.00 93 ALA A C 1
ATOM 752 O O . ALA A 1 93 ? -0.442 9.728 5.699 1.00 93.00 93 ALA A O 1
ATOM 753 N N . ARG A 1 94 ? -0.374 7.744 4.643 1.00 92.50 94 ARG A N 1
ATOM 754 C CA . ARG A 1 94 ? -1.040 8.214 3.417 1.00 92.50 94 ARG A CA 1
ATOM 755 C C . ARG A 1 94 ? -1.436 7.092 2.467 1.00 92.50 94 ARG A C 1
ATOM 757 O O . ARG A 1 94 ? -0.984 5.960 2.595 1.00 92.50 94 ARG A O 1
ATOM 764 N N . ALA A 1 95 ? -2.224 7.441 1.450 1.00 94.38 95 ALA A N 1
ATOM 765 C CA . ALA A 1 95 ? -2.395 6.602 0.268 1.00 94.38 95 ALA A CA 1
ATOM 766 C C . ALA A 1 95 ? -1.111 6.578 -0.578 1.00 94.38 95 ALA A C 1
ATOM 768 O O . ALA A 1 95 ? -0.419 7.595 -0.688 1.00 94.38 95 ALA A O 1
ATOM 769 N N . VAL A 1 96 ? -0.844 5.438 -1.215 1.00 94.19 96 VAL A N 1
ATOM 770 C CA . VAL A 1 96 ? 0.222 5.273 -2.213 1.00 94.19 96 VAL A CA 1
ATOM 771 C C . VAL A 1 96 ? -0.353 4.753 -3.512 1.00 94.19 96 VAL A C 1
ATOM 773 O O . VAL A 1 96 ? -1.308 3.979 -3.500 1.00 94.19 96 VAL A O 1
ATOM 776 N N . GLN A 1 97 ? 0.245 5.143 -4.633 1.00 94.12 97 GLN A N 1
ATOM 777 C CA . GLN A 1 97 ? -0.043 4.540 -5.926 1.00 94.12 97 GLN A CA 1
ATOM 778 C C . GLN A 1 97 ? 1.035 3.507 -6.252 1.00 94.12 97 GLN A C 1
ATOM 780 O O . GLN A 1 97 ? 2.220 3.837 -6.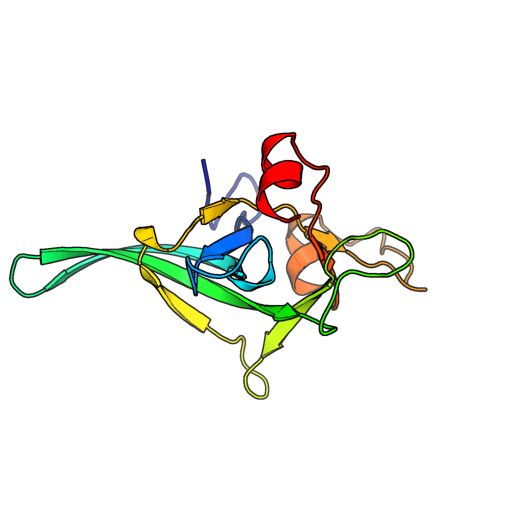305 1.00 94.12 97 GLN A O 1
ATOM 785 N N . LEU A 1 98 ? 0.604 2.269 -6.496 1.00 95.38 98 LEU A N 1
ATOM 786 C CA . LEU A 1 98 ? 1.464 1.197 -6.982 1.00 95.38 98 LEU A CA 1
ATOM 787 C C . LEU A 1 98 ? 1.344 1.061 -8.498 1.00 95.38 98 LEU A C 1
ATOM 789 O O . LEU A 1 98 ? 0.238 0.973 -9.030 1.00 95.38 98 LEU A O 1
ATOM 793 N N . ILE A 1 99 ? 2.487 1.030 -9.181 1.00 93.94 99 ILE A N 1
ATOM 794 C CA . ILE A 1 99 ? 2.579 0.815 -10.629 1.00 93.94 99 ILE A CA 1
ATOM 795 C C . ILE A 1 99 ? 3.214 -0.556 -10.862 1.00 93.94 99 ILE A C 1
ATOM 797 O O . ILE A 1 99 ? 4.316 -0.776 -10.363 1.00 93.94 99 ILE A O 1
ATOM 801 N N . PRO A 1 100 ? 2.574 -1.479 -11.600 1.00 93.88 100 PRO A N 1
ATOM 802 C CA . PRO A 1 100 ? 3.183 -2.761 -11.927 1.00 93.88 100 PRO A CA 1
ATOM 803 C C . PRO A 1 100 ? 4.546 -2.610 -12.597 1.00 93.88 100 PRO A C 1
ATOM 805 O O . PRO A 1 100 ? 4.718 -1.805 -13.512 1.00 93.88 100 PRO A O 1
ATOM 808 N N . CYS A 1 101 ? 5.508 -3.421 -12.175 1.00 93.00 101 CYS A N 1
ATOM 809 C CA . CYS A 1 101 ? 6.716 -3.635 -12.953 1.00 93.00 101 CYS A CA 1
ATOM 810 C C . CYS A 1 101 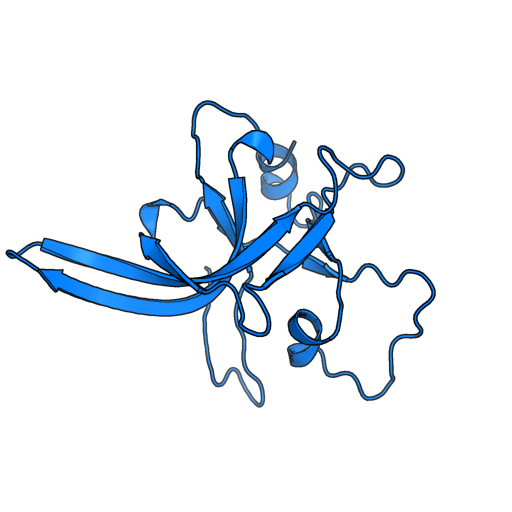? 6.385 -4.655 -14.042 1.00 93.00 101 CYS A C 1
ATOM 812 O O . CYS A 1 101 ? 6.160 -5.825 -13.738 1.00 93.00 101 CYS A O 1
ATOM 814 N N . TYR A 1 102 ? 6.332 -4.205 -15.293 1.00 87.00 102 TYR A N 1
ATOM 815 C CA . TYR A 1 102 ? 5.975 -5.069 -16.417 1.00 87.00 102 TYR A CA 1
ATOM 816 C C . TYR A 1 102 ? 7.107 -6.015 -16.840 1.00 87.00 102 TYR A C 1
ATOM 818 O O . TYR A 1 102 ? 6.831 -6.956 -17.565 1.00 87.00 102 TYR A O 1
ATOM 826 N N . ASP A 1 103 ? 8.347 -5.807 -16.375 1.00 79.12 103 ASP A N 1
ATOM 827 C CA . ASP A 1 103 ? 9.533 -6.595 -16.747 1.00 79.12 103 ASP A CA 1
ATOM 828 C C . ASP A 1 103 ? 9.513 -6.964 -18.256 1.00 79.12 103 ASP A C 1
ATOM 830 O O . ASP A 1 103 ? 9.487 -6.060 -19.090 1.00 79.12 103 ASP A O 1
ATOM 834 N N . ASN A 1 104 ? 9.475 -8.255 -18.614 1.00 78.62 104 ASN A N 1
ATOM 835 C CA . ASN A 1 104 ? 9.294 -8.728 -20.000 1.00 78.62 104 ASN A CA 1
ATOM 836 C C . ASN A 1 104 ? 7.875 -9.275 -20.276 1.00 78.62 104 ASN A C 1
ATOM 838 O O . ASN A 1 104 ? 7.645 -9.903 -21.311 1.00 78.62 104 ASN A O 1
ATOM 842 N N . ASP A 1 105 ? 6.936 -9.080 -19.351 1.00 76.44 105 ASP A N 1
ATOM 843 C CA . ASP A 1 105 ? 5.573 -9.592 -19.440 1.00 76.44 105 ASP A CA 1
ATOM 844 C C . ASP A 1 105 ? 4.700 -8.684 -20.318 1.00 76.44 105 ASP A C 1
ATOM 846 O O . ASP A 1 105 ? 4.629 -7.464 -20.150 1.00 76.44 105 ASP A O 1
ATOM 850 N N . THR A 1 106 ? 3.958 -9.288 -21.247 1.00 79.38 106 THR A N 1
ATOM 851 C CA . THR A 1 106 ? 2.912 -8.580 -21.991 1.00 79.38 106 THR A CA 1
ATOM 852 C C . THR A 1 106 ? 1.685 -8.383 -21.110 1.00 79.38 106 THR A C 1
ATOM 854 O O . THR A 1 106 ? 1.195 -9.338 -20.503 1.00 79.38 106 THR A O 1
ATOM 857 N N . VAL A 1 107 ? 1.124 -7.174 -21.097 1.00 83.69 107 VAL A N 1
ATOM 858 C CA . VAL A 1 107 ? -0.167 -6.922 -20.446 1.00 83.69 107 VAL A CA 1
ATOM 859 C C . VAL A 1 107 ? -1.257 -7.689 -21.195 1.00 83.69 107 VAL A C 1
ATOM 861 O O . VAL A 1 107 ? -1.491 -7.455 -22.380 1.00 83.69 107 VAL A O 1
ATOM 864 N N . SER A 1 108 ? -1.921 -8.618 -20.508 1.00 83.56 108 SER A N 1
ATOM 865 C CA . SER A 1 108 ? -3.052 -9.347 -21.082 1.00 83.56 108 SER A CA 1
ATOM 866 C C . SER A 1 108 ? -4.203 -8.387 -21.388 1.00 83.56 108 SER A C 1
ATOM 868 O O . SER A 1 108 ? -4.610 -7.614 -20.524 1.00 83.56 108 SER A O 1
ATOM 870 N N . LEU A 1 109 ? -4.787 -8.491 -22.586 1.00 85.56 109 LEU A N 1
ATOM 871 C CA . LEU A 1 109 ? -5.973 -7.713 -22.982 1.00 85.56 109 LEU A CA 1
ATOM 872 C C . LEU A 1 109 ? -7.208 -8.018 -22.120 1.00 85.56 109 LEU A C 1
ATOM 874 O O . LEU A 1 109 ? -8.143 -7.226 -22.085 1.00 85.56 109 LEU A O 1
ATOM 878 N N . ASN A 1 110 ? -7.204 -9.159 -21.428 1.00 86.75 110 ASN A N 1
ATOM 879 C CA . ASN A 1 110 ? -8.288 -9.586 -20.548 1.00 86.75 110 ASN A CA 1
ATOM 880 C C . ASN A 1 110 ? -8.034 -9.227 -19.075 1.00 86.75 110 ASN A C 1
ATOM 882 O O . ASN A 1 110 ? -8.823 -9.622 -18.218 1.00 86.75 110 ASN A O 1
ATOM 886 N N . LEU A 1 111 ? -6.923 -8.549 -18.760 1.00 87.38 111 LEU A N 1
ATOM 887 C CA . LEU A 1 111 ? -6.629 -8.125 -17.397 1.00 87.38 111 LEU A CA 1
ATOM 888 C C . LEU A 1 111 ? -7.489 -6.913 -17.040 1.00 87.38 111 LEU A C 1
ATOM 890 O O . LEU A 1 111 ? -7.352 -5.840 -17.627 1.00 87.38 111 LEU A O 1
ATOM 894 N N . ASP A 1 112 ? -8.348 -7.082 -16.043 1.00 86.50 112 ASP A N 1
ATOM 895 C CA . ASP A 1 112 ? -9.116 -5.978 -15.486 1.00 86.50 112 ASP A CA 1
ATOM 896 C C . ASP A 1 112 ? -8.265 -5.171 -14.493 1.00 86.50 112 ASP A C 1
ATOM 898 O O . ASP A 1 112 ? -7.476 -5.731 -13.724 1.00 86.50 112 ASP A O 1
ATOM 902 N N . PHE A 1 113 ? -8.449 -3.849 -14.453 1.00 85.94 113 PHE A N 1
ATOM 903 C CA . PHE A 1 113 ? -7.684 -2.977 -13.557 1.00 85.94 113 PHE A CA 1
ATOM 904 C C . PHE A 1 113 ? -7.811 -3.385 -12.078 1.00 85.94 113 PHE A C 1
ATOM 906 O O . PHE A 1 113 ? -6.858 -3.208 -11.316 1.00 85.94 113 PHE A O 1
ATOM 913 N N . SER A 1 114 ? -8.945 -3.963 -11.666 1.00 88.25 114 SER A N 1
ATOM 914 C CA . SER A 1 114 ? -9.188 -4.431 -10.296 1.00 88.25 114 SER A CA 1
ATOM 915 C C . SER A 1 114 ? -8.325 -5.633 -9.905 1.00 88.25 114 SER A C 1
ATOM 917 O O . SER A 1 114 ? -8.055 -5.834 -8.723 1.00 88.25 114 SER A O 1
ATOM 919 N N . GLN A 1 115 ? -7.828 -6.389 -10.888 1.00 89.38 115 GLN A N 1
ATOM 920 C CA . GLN A 1 115 ? -6.987 -7.570 -10.683 1.00 89.38 115 GLN A CA 1
ATOM 921 C C . GLN A 1 115 ? -5.493 -7.233 -10.626 1.00 89.38 115 GLN A C 1
ATOM 923 O O . GLN A 1 115 ? -4.686 -8.079 -10.247 1.00 89.38 115 GLN A O 1
ATOM 928 N N . THR A 1 116 ? -5.109 -6.000 -10.969 1.00 91.81 116 THR A N 1
ATOM 929 C CA . THR A 1 116 ? -3.710 -5.557 -11.087 1.00 91.81 116 THR A CA 1
ATOM 930 C C . THR A 1 116 ? -2.860 -5.921 -9.864 1.00 91.81 116 THR A C 1
ATOM 932 O O . THR A 1 116 ? -1.772 -6.474 -10.008 1.00 91.81 116 THR A O 1
ATOM 935 N N . LEU A 1 117 ? -3.365 -5.651 -8.654 1.00 93.06 117 LEU A N 1
ATOM 936 C CA . LEU A 1 117 ? -2.633 -5.877 -7.399 1.00 93.06 117 LEU A CA 1
ATOM 937 C C . LEU A 1 117 ? -2.490 -7.360 -7.021 1.00 93.06 117 LEU A C 1
ATOM 939 O O . LEU A 1 117 ? -1.644 -7.692 -6.195 1.00 93.06 117 LEU A O 1
ATOM 943 N N . ASP A 1 118 ? -3.309 -8.237 -7.602 1.00 91.56 118 ASP A N 1
ATOM 944 C CA . ASP A 1 118 ? -3.251 -9.686 -7.390 1.00 91.56 118 ASP A CA 1
ATOM 945 C C . ASP A 1 118 ? -2.535 -10.417 -8.542 1.00 91.56 118 ASP A C 1
ATOM 947 O O . ASP A 1 118 ? -2.072 -11.541 -8.360 1.00 91.56 118 ASP A O 1
ATOM 951 N N . HIS A 1 119 ? -2.427 -9.787 -9.717 1.00 91.25 119 HIS A N 1
ATOM 952 C CA . HIS A 1 119 ? -1.817 -10.369 -10.912 1.00 91.25 119 HIS A CA 1
ATOM 953 C C . HIS A 1 119 ? -0.295 -10.186 -10.956 1.00 91.25 119 HIS A C 1
ATOM 955 O O . HIS A 1 119 ? 0.442 -11.139 -11.214 1.00 91.25 119 HIS A O 1
ATOM 961 N N . TYR A 1 120 ? 0.188 -8.967 -10.701 1.00 92.31 120 TYR A N 1
ATOM 962 C CA . TYR A 1 120 ? 1.612 -8.655 -10.803 1.00 92.31 120 TYR A CA 1
ATOM 963 C C . TYR A 1 120 ? 2.374 -8.988 -9.521 1.00 92.31 120 TYR A C 1
ATOM 965 O O . TYR A 1 120 ? 1.858 -8.919 -8.406 1.00 92.31 120 TYR A O 1
ATOM 973 N N . ARG A 1 121 ? 3.650 -9.346 -9.686 1.00 92.50 121 ARG A N 1
ATOM 974 C CA . ARG A 1 121 ? 4.514 -9.793 -8.583 1.00 92.50 121 ARG A CA 1
ATOM 975 C C . ARG A 1 121 ? 5.312 -8.667 -7.939 1.00 92.50 121 ARG A C 1
ATOM 977 O O . ARG A 1 121 ? 5.814 -8.850 -6.835 1.00 92.50 121 ARG A O 1
ATOM 984 N N . LYS A 1 122 ? 5.469 -7.541 -8.632 1.00 95.00 122 LYS A N 1
ATOM 985 C CA . LYS A 1 122 ? 6.367 -6.449 -8.259 1.00 95.00 122 LYS A CA 1
ATOM 986 C C . LYS A 1 122 ? 5.766 -5.124 -8.712 1.00 95.00 122 LYS A C 1
ATOM 988 O O . LYS A 1 122 ? 5.168 -5.052 -9.786 1.00 95.00 122 LYS A O 1
ATOM 993 N N . PHE A 1 123 ? 5.922 -4.100 -7.887 1.00 96.12 123 PHE A N 1
ATOM 994 C CA . PHE A 1 123 ? 5.345 -2.782 -8.098 1.00 96.12 123 PHE A CA 1
ATOM 995 C C . PHE A 1 123 ? 6.335 -1.689 -7.712 1.00 96.12 123 PHE A C 1
ATOM 997 O O . PHE A 1 123 ? 7.035 -1.820 -6.711 1.00 96.12 123 PHE A O 1
ATOM 1004 N N . TYR A 1 124 ? 6.333 -0.589 -8.455 1.00 95.31 124 TYR A N 1
ATOM 1005 C CA . TYR A 1 124 ? 6.954 0.665 -8.051 1.00 95.31 124 TYR A CA 1
ATOM 1006 C C . TYR A 1 124 ? 6.007 1.463 -7.153 1.00 95.31 124 TYR A C 1
ATOM 1008 O O . TYR A 1 124 ? 4.812 1.566 -7.446 1.00 95.31 124 TYR A O 1
ATOM 1016 N N . VAL A 1 125 ? 6.546 2.085 -6.105 1.00 94.62 125 VAL A N 1
ATOM 1017 C CA . VAL A 1 125 ? 5.850 3.152 -5.373 1.00 94.62 125 VAL A CA 1
ATOM 1018 C C . VAL A 1 125 ? 6.023 4.447 -6.152 1.00 94.62 125 VAL A C 1
ATOM 1020 O O . VAL A 1 125 ? 7.133 4.970 -6.273 1.00 94.62 125 VAL A O 1
ATOM 1023 N N . ASN A 1 126 ? 4.924 4.973 -6.692 1.00 93.25 126 ASN A N 1
ATOM 1024 C CA . ASN A 1 126 ? 4.973 6.184 -7.496 1.00 93.25 126 ASN A CA 1
ATOM 1025 C C . ASN A 1 126 ? 5.143 7.432 -6.620 1.00 93.25 126 ASN A C 1
ATOM 1027 O O . ASN A 1 126 ? 4.165 8.050 -6.196 1.00 93.25 126 ASN A O 1
ATOM 1031 N N . LYS A 1 127 ? 6.392 7.851 -6.412 1.00 87.62 127 LYS A N 1
ATOM 1032 C CA . LYS A 1 127 ? 6.702 9.118 -5.734 1.00 87.62 127 LYS A CA 1
ATOM 1033 C C . LYS A 1 127 ? 6.328 10.365 -6.544 1.00 87.62 127 LYS A C 1
ATOM 1035 O O . LYS A 1 127 ? 6.369 11.460 -6.008 1.00 87.62 127 LYS A O 1
ATOM 1040 N N . TYR A 1 128 ? 5.954 10.215 -7.813 1.00 86.06 128 TYR A N 1
ATOM 1041 C CA . TYR A 1 128 ? 5.564 11.314 -8.702 1.00 86.06 128 TYR A CA 1
ATOM 1042 C C . TYR A 1 128 ? 4.044 11.440 -8.872 1.00 86.06 128 TYR A C 1
ATOM 1044 O O . TYR A 1 128 ? 3.586 12.255 -9.668 1.00 86.06 128 TYR A O 1
ATOM 1052 N N . ALA A 1 129 ? 3.254 10.637 -8.149 1.00 85.44 129 ALA A N 1
ATOM 1053 C CA . ALA A 1 129 ? 1.793 10.670 -8.231 1.00 85.44 129 ALA A CA 1
ATOM 1054 C C . ALA A 1 129 ? 1.210 12.031 -7.811 1.00 85.44 129 ALA A C 1
ATOM 1056 O O . ALA A 1 129 ? 0.197 12.467 -8.354 1.00 85.44 129 ALA A O 1
ATOM 1057 N N . ASP A 1 130 ? 1.854 12.695 -6.849 1.00 83.12 130 ASP A N 1
ATOM 1058 C CA . ASP A 1 130 ? 1.513 14.033 -6.375 1.00 83.12 130 ASP A CA 1
ATOM 1059 C C . ASP A 1 130 ? 2.726 14.689 -5.685 1.00 83.12 130 ASP A C 1
ATOM 1061 O O . ASP A 1 130 ? 3.688 14.007 -5.327 1.00 83.12 130 ASP A O 1
ATOM 1065 N N . HIS A 1 131 ? 2.678 16.012 -5.486 1.00 78.62 131 HIS A N 1
ATOM 1066 C CA . HIS A 1 131 ? 3.754 16.784 -4.844 1.00 78.62 131 HIS A CA 1
ATOM 1067 C C . HIS A 1 131 ? 4.123 16.238 -3.463 1.00 78.62 131 HIS A C 1
ATOM 1069 O O . HIS A 1 131 ? 5.296 16.045 -3.156 1.00 78.62 131 HIS A O 1
ATOM 1075 N N . HIS A 1 132 ? 3.120 15.927 -2.642 1.00 77.75 132 HIS A N 1
ATOM 1076 C CA . HIS A 1 132 ? 3.367 15.405 -1.309 1.00 77.75 132 HIS A CA 1
ATOM 1077 C C . HIS A 1 132 ? 4.014 14.023 -1.373 1.00 77.75 132 HIS A C 1
ATOM 1079 O O . HIS A 1 132 ? 4.782 13.687 -0.484 1.00 77.75 132 HIS A O 1
ATOM 1085 N N . SER A 1 133 ? 3.682 13.167 -2.347 1.00 80.06 133 SER A N 1
ATOM 1086 C CA . SER A 1 133 ? 4.280 11.827 -2.511 1.00 80.06 133 SER A CA 1
ATOM 1087 C C . SER A 1 133 ? 5.783 11.942 -2.715 1.00 80.06 133 SER A C 1
ATOM 1089 O O . SER A 1 133 ? 6.540 11.145 -2.166 1.00 80.06 133 SER A O 1
ATOM 1091 N N . HIS A 1 134 ? 6.211 12.969 -3.445 1.00 76.44 134 HIS A N 1
ATOM 1092 C CA . HIS A 1 134 ? 7.620 13.217 -3.686 1.00 76.44 134 HIS A CA 1
ATOM 1093 C C . HIS A 1 134 ? 8.354 13.590 -2.400 1.00 76.44 134 HIS A C 1
ATOM 1095 O O . HIS A 1 134 ? 9.365 12.982 -2.084 1.00 76.44 134 HIS A O 1
ATOM 1101 N N . GLU A 1 135 ? 7.815 14.530 -1.626 1.00 76.12 135 GLU A N 1
ATOM 1102 C CA . GLU A 1 135 ? 8.433 14.968 -0.367 1.00 76.12 135 GLU A CA 1
ATOM 1103 C C . GLU A 1 135 ? 8.452 13.870 0.701 1.00 76.12 135 GLU A C 1
ATOM 1105 O O . GLU A 1 135 ? 9.334 13.847 1.550 1.00 76.12 135 GLU A O 1
ATOM 1110 N N . TYR A 1 136 ? 7.466 12.973 0.676 1.00 78.25 136 TYR A N 1
ATOM 1111 C CA . TYR A 1 136 ? 7.243 12.023 1.762 1.00 78.25 136 TYR A CA 1
ATOM 1112 C C . TYR A 1 136 ? 8.003 10.701 1.601 1.00 78.25 136 TYR A C 1
ATOM 1114 O O . TYR A 1 136 ? 8.259 10.032 2.595 1.00 78.25 136 TYR A O 1
ATOM 1122 N N . PHE A 1 137 ? 8.328 10.288 0.370 1.00 79.94 137 PHE A N 1
ATOM 1123 C CA . PHE A 1 137 ? 9.022 9.013 0.105 1.00 79.94 137 PHE A CA 1
ATOM 1124 C C . PHE A 1 137 ? 10.516 9.159 -0.199 1.00 79.94 137 PHE A C 1
ATOM 1126 O O . PHE A 1 137 ? 11.189 8.136 -0.359 1.00 79.94 137 PHE A O 1
ATOM 1133 N N . VAL A 1 138 ? 11.006 10.395 -0.330 1.00 72.44 138 VAL A N 1
ATOM 1134 C CA . VAL A 1 138 ? 12.422 10.721 -0.566 1.00 72.44 138 VAL A CA 1
ATOM 1135 C C . VAL A 1 138 ? 13.203 10.716 0.743 1.00 72.44 138 VAL A C 1
ATOM 1137 O O . VAL A 1 138 ? 12.643 11.135 1.779 1.00 72.44 138 VAL A O 1
#

pLDDT: mean 91.83, std 5.9, range [72.44, 98.38]

=== Feature glossary ===
Annotated list of the representations used here:

Nearest PDB structures. The Foldseek neighbor list gives the closest experimentally determined structures in the PDB, ranked by structural alignment. TM-score near 1 means near-identical fold; near 0.3 means only rough topology match. This is how one finds what a novel AlphaFold prediction most resembles in the solved-structure universe.

Foldseek 3Di. Foldseek's 3Di representation compresses backbone geometry into a per-residue letter drawn from a learned twenty-state alphabet. It captures the tertiary interaction pattern around each residue — which residues are packed against it in space, regardless of where they are in sequence.

Radius of gyration, Cα contacts, bounding box. Radius of gyration (Rg) is the root-mean-square distance of Cα atoms from their centroid — a single number for overall size and compactness. A globular domain of N residues has Rg ≈ 2.2·N^0.38 Å; an extended or disordered chain has a much larger Rg. The Cα contact count is the number of residue pairs whose Cα atoms are within 8 Å and are more than four positions apart in sequence — a standard proxy for tertiary packing density. The bounding box is the smallest axis-aligned box enclosing all Cα atoms.

InterPro / GO / CATH / organism. The annotation block draws on four external resources. InterPro: which protein families and domains the sequence belongs to. GO: standardized terms for what the protein does, what process it participates in, and where in the cell it acts. CATH: which structural fold it has in the CATH hierarchy. Organism: the species of origin.

mmCIF coordinates. The mmCIF block holds the 3D Cartesian coordinates of each backbone atom (N, Cα, C, O) in ångströms. mmCIF is the PDB's canonical archive format — a tagged-loop text representation of the atomic model.

pLDDT. pLDDT is the predicted lDDT-Cα score: AlphaFold's confidence that the local environment of each residue (all inter-atomic distances within 15 Å) is correctly placed. It is a per-residue number between 0 and 100, with higher meaning more reliable.

Backbone torsions (φ/ψ). φ (phi) and ψ (psi) are the two rotatable backbone dihedrals per residue: φ is the C(i-1)–N–Cα–C torsion, ψ is the N–Cα–C–N(i+1) torsion, both in degrees on (−180°, 180°]. α-helical residues cluster near (−60°, −45°); β-strand residues near (−120°, +130°). A Ramachandran plot is simply a scatter of (φ, ψ) for every residue.

B-factor. For experimental (PDB) structures, the B-factor (temperature factor) quantifies the positional spread of each atom in the crystal — a combination of thermal vibration and static disorder — in units of Å². High B-factors mark flexible loops or poorly resolved regions; low B-factors mark the rigid, well-ordered core.

Secondary structure (3-state, P-SEA). SS3 is a coarse helix/strand/coil call (letters a/b/c) made by the P-SEA algorithm from inter-Cα distances and dihedrals. It is less detailed than DSSP but needs only Cα positions.

Predicted aligned error. Predicted aligned error is AlphaFold's pairwise confidence. Unlike pLDDT (per-residue), PAE is per-residue-pair and captures whether two parts of the structure are correctly placed relative to each other. Units are ångströms of expected positional error.

Solvent-accessible surface area. Solvent-accessible surface area (SASA) is the area in Å² traced out by the centre of a 1.4 Å probe sphere (a water molecule) rolled over the protein's van der Waals surface (Shrake–Rupley / Lee–Richards construction). Buried residues have near-zero SASA; fully exposed residues can exceed 200 Å². The total SASA scales roughly with the number of surface residues.

Secondary structure (8-state, DSSP). The SS8 string is DSSP's per-residue secondary-structure call. α-helix (H) means an i→i+4 H-bond ladder; β-strand (E) means the residue participates in a β-sheet; 3₁₀ (G) and π (I) are tighter and wider helices; T/S are turns/bends; '-' is loop.

Rendered structure images. Structure images are PyMOL renders from six orthogonal camera directions. Cartoon representation draws helices as coils and strands as arrows; sticks shows the backbone as bonds; surface shows the solvent-excluded envelope. Rainbow coloring maps sequence position to hue (blue→red, N→C); chain coloring assigns a distinct color per polypeptide.

Sequence. The amino-acid sequence is the protein's primary structure: the linear order of residues from the N-terminus to the C-terminus, written in one-letter code. Everything else here — the 3D coordinates, the secondary structure, the domain annotations — is ultimately a consequence of this string.

Contact-map, Ramachandran, and PAE plots. Three diagnostic plots accompany the record. The Cα contact map visualizes the tertiary structure as a 2D adjacency matrix (8 Å cutoff, sequence-local contacts suppressed). The Ramachandran plot shows the distribution of backbone (φ, ψ) torsions, with points in the α and β basins reflecting secondary structure content. The PAE plot shows AlphaFold's inter-residue confidence as a color matrix.